Protein AF-A0A7I8J4B1-F1 (afdb_monomer)

Organism: Spirodela intermedia (NCBI:txid51605)

pLDDT: mean 77.95, std 12.02, range [32.44, 88.06]

Sequence (77 aa):
MDCLDFVQNGSRVAAAPGGCCSALKKVVKTEASCLCESFKSSADFGVALNMTRALSLPSSCGISIPFLGDCKSKEKT

Solvent-accessible surface area (backbone atoms only — not comparable to full-atom values): 4606 Å² total; per-residue (Å²): 126,58,53,63,52,41,20,28,58,88,46,84,54,88,66,74,41,73,68,32,42,55,52,48,53,52,46,48,72,72,49,46,79,54,52,52,54,51,58,62,48,28,49,80,76,75,40,62,56,29,62,71,42,50,67,42,45,41,59,75,56,74,44,89,60,89,62,59,66,51,57,76,65,64,86,72,130

InterPro domains:
  IPR000528 Plant non-specific lipid-transfer protein/Par allergen [PR00382] (15-29)
  IPR000528 Plant non-specific lipid-transfer protein/Par allergen [PR00382] (48-65)
  IPR016140 Bifunctional inhibitor/plant lipid transfer protein/seed storage helical domain [PF14368] (2-71)
  IPR016140 Bifunctional inhibitor/plant lipid transfer protein/seed storage helical domain [SM00499] (3-71)
  IPR036312 Bifunctional inhibitor/plant lipid transfer protein/seed storage helical domain superfamily [G3DSA:1.10.110.10] (1-67)
  IPR036312 Bifunctional inhibitor/plant lipid transfer protein/seed storage helical domain superfamily [SSF47699] (1-71)
  IPR043325 Alpha-Amylase Inhibitors (AAI), Lipid Transfer (LT) and Seed Storage (SS) Protein [PTHR33044] (1-71)

Mean predicted aligned error: 6.65 Å

Secondary structure (DSSP, 8-state):
--HHHHHBTT----S--HHHHHHHHHHHHHHSHHHHHHHHHTTTTT--B-HHHHHHHHHHTT---TTHHHHTT----

Foldseek 3Di:
DDQLLQFADPRPDPAGDPVNLVVLVVCLVVCVPCLLVVQVCCVVVVTHTDLVRSLCRCVSSVHDDPCSVVSVVPPDD

Radius of gyration: 11.74 Å; Cα contacts (8 Å, |Δi|>4): 69; chains: 1; bounding box: 26×26×29 Å

Structure (mmCIF, N/CA/C/O backbone):
data_AF-A0A7I8J4B1-F1
#
_entry.id   AF-A0A7I8J4B1-F1
#
loop_
_atom_site.group_PDB
_atom_site.id
_atom_site.type_symbol
_atom_site.label_atom_id
_atom_site.label_alt_id
_atom_site.label_comp_id
_atom_site.label_asym_id
_atom_site.label_entity_id
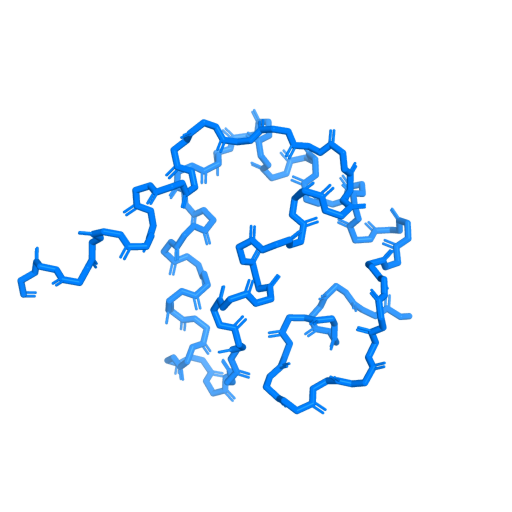_atom_site.label_seq_id
_atom_site.pdbx_PDB_ins_code
_atom_site.Cartn_x
_atom_site.Cartn_y
_atom_site.Cartn_z
_atom_site.occupancy
_atom_site.B_iso_or_equiv
_atom_site.auth_seq_id
_atom_site.auth_comp_id
_atom_site.auth_asym_id
_atom_site.auth_atom_id
_atom_site.pdbx_PDB_model_num
ATOM 1 N N . MET A 1 1 ? -3.538 -2.671 -12.651 1.00 58.59 1 MET A N 1
ATOM 2 C CA . MET A 1 1 ? -2.373 -2.128 -11.925 1.00 58.59 1 MET A CA 1
ATOM 3 C C . MET A 1 1 ? -2.488 -2.595 -10.498 1.00 58.59 1 MET A C 1
ATOM 5 O O . MET A 1 1 ? -3.373 -2.128 -9.783 1.00 58.59 1 MET A O 1
ATOM 9 N N . ASP A 1 2 ? -1.666 -3.569 -10.137 1.00 76.38 2 ASP A N 1
ATOM 10 C CA . ASP A 1 2 ? -1.709 -4.189 -8.823 1.00 76.38 2 ASP A CA 1
ATOM 11 C C . ASP A 1 2 ? -0.969 -3.356 -7.785 1.00 76.38 2 ASP A C 1
ATOM 13 O O . ASP A 1 2 ? 0.010 -2.671 -8.074 1.00 76.38 2 ASP A O 1
ATOM 17 N N . CYS A 1 3 ? -1.446 -3.435 -6.546 1.00 80.12 3 CYS A N 1
ATOM 18 C CA . CYS A 1 3 ? -0.799 -2.799 -5.399 1.00 80.12 3 CYS A CA 1
ATOM 19 C C . CYS A 1 3 ? 0.634 -3.315 -5.216 1.00 80.12 3 CYS A C 1
ATOM 21 O O . CYS A 1 3 ? 1.545 -2.559 -4.881 1.00 80.12 3 CYS A O 1
ATOM 23 N N . LEU A 1 4 ? 0.819 -4.601 -5.522 1.00 82.88 4 LEU A N 1
ATOM 24 C CA . LEU A 1 4 ? 2.094 -5.296 -5.466 1.00 82.88 4 LEU A CA 1
ATOM 25 C C . LEU A 1 4 ? 3.132 -4.704 -6.423 1.00 82.88 4 LEU A C 1
ATOM 27 O O . LEU A 1 4 ? 4.315 -4.678 -6.099 1.00 82.88 4 LEU A O 1
ATOM 31 N N . ASP A 1 5 ? 2.691 -4.191 -7.571 1.00 85.62 5 ASP A N 1
ATOM 32 C CA . ASP A 1 5 ? 3.585 -3.635 -8.582 1.00 85.62 5 ASP A CA 1
ATOM 33 C C . ASP A 1 5 ? 4.291 -2.382 -8.057 1.00 85.62 5 ASP A C 1
ATOM 35 O O . ASP A 1 5 ? 5.468 -2.204 -8.319 1.00 85.62 5 ASP A O 1
ATOM 39 N N . PHE A 1 6 ? 3.638 -1.554 -7.229 1.00 86.88 6 PHE A N 1
ATOM 40 C CA . PHE A 1 6 ? 4.257 -0.363 -6.624 1.00 86.88 6 PHE A CA 1
ATOM 41 C C . PHE A 1 6 ? 5.324 -0.696 -5.574 1.00 86.88 6 PHE A C 1
ATOM 43 O O . PHE A 1 6 ? 6.341 -0.000 -5.475 1.00 86.88 6 PHE A O 1
ATOM 50 N N . VAL A 1 7 ? 5.075 -1.739 -4.778 1.00 86.38 7 VAL A N 1
ATOM 51 C CA . VAL A 1 7 ? 5.921 -2.126 -3.641 1.00 86.38 7 VAL A CA 1
ATOM 52 C C . VAL A 1 7 ? 7.020 -3.115 -4.017 1.00 86.38 7 VAL A C 1
ATOM 54 O O .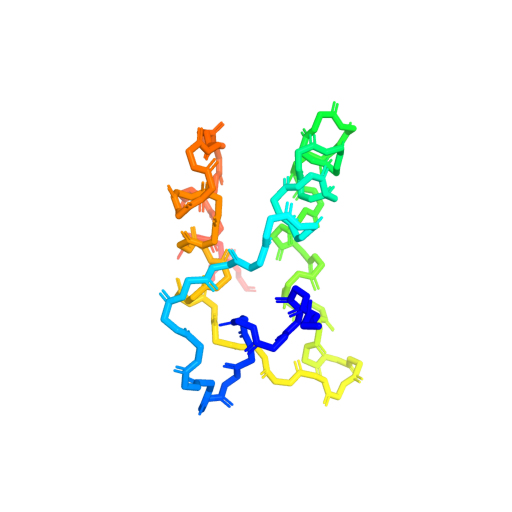 VAL A 1 7 ? 7.930 -3.327 -3.221 1.00 86.38 7 VAL A O 1
ATOM 57 N N . GLN A 1 8 ? 6.972 -3.705 -5.212 1.00 87.75 8 GLN A N 1
ATOM 58 C CA . GLN A 1 8 ? 7.989 -4.633 -5.698 1.00 87.75 8 GLN A CA 1
ATOM 5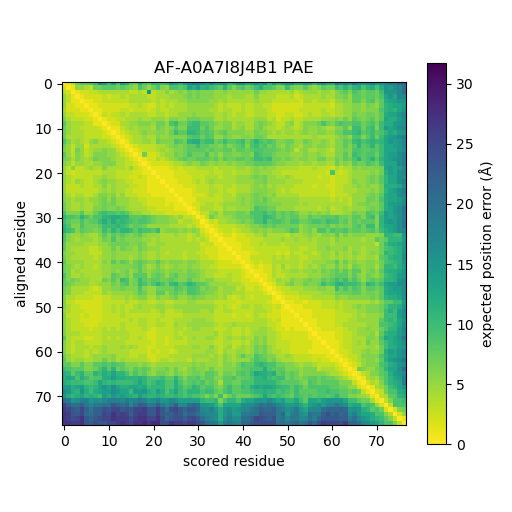9 C C . GLN A 1 8 ? 9.369 -3.988 -5.849 1.00 87.75 8 GLN A C 1
ATOM 61 O O . GLN A 1 8 ? 9.521 -2.798 -6.158 1.00 87.75 8 GLN A O 1
ATOM 66 N N . ASN A 1 9 ? 10.402 -4.806 -5.661 1.00 85.06 9 ASN A N 1
ATOM 67 C CA . ASN A 1 9 ? 11.769 -4.388 -5.912 1.00 85.06 9 ASN A CA 1
ATOM 68 C C . ASN A 1 9 ? 12.011 -4.144 -7.411 1.00 85.06 9 ASN A C 1
ATOM 70 O O . ASN A 1 9 ? 11.656 -4.966 -8.246 1.00 85.06 9 ASN A O 1
ATOM 74 N N . GLY A 1 10 ? 12.606 -2.999 -7.757 1.00 83.31 10 GLY A N 1
ATOM 75 C CA . GLY A 1 10 ? 12.801 -2.589 -9.155 1.00 83.31 10 GLY A CA 1
ATOM 76 C C . GLY A 1 10 ? 11.564 -1.987 -9.837 1.00 83.31 10 GLY A C 1
ATOM 77 O O . GLY A 1 10 ? 11.629 -1.656 -11.023 1.00 83.31 10 GLY A O 1
ATOM 78 N N . SER A 1 11 ? 10.462 -1.793 -9.102 1.00 84.25 11 SER A N 1
ATOM 79 C CA . SER A 1 11 ? 9.260 -1.155 -9.635 1.00 84.25 11 SER A CA 1
ATOM 80 C C . SER A 1 11 ? 9.524 0.247 -10.182 1.00 84.25 11 SER A C 1
ATOM 82 O O . SER A 1 11 ? 10.152 1.092 -9.535 1.00 84.25 11 SER A O 1
ATOM 84 N N . ARG A 1 12 ? 8.964 0.514 -11.366 1.00 85.00 12 ARG A N 1
ATOM 85 C CA . ARG A 1 12 ? 8.956 1.835 -12.015 1.00 85.00 12 ARG A CA 1
ATOM 86 C C . ARG A 1 12 ? 7.673 2.615 -11.746 1.00 85.00 12 ARG A C 1
ATOM 88 O O . ARG A 1 12 ? 7.524 3.735 -12.228 1.00 85.00 12 ARG A O 1
ATOM 95 N N . VAL A 1 13 ? 6.745 2.047 -10.978 1.00 84.81 13 VAL A N 1
ATOM 96 C CA . VAL A 1 13 ? 5.482 2.705 -10.656 1.0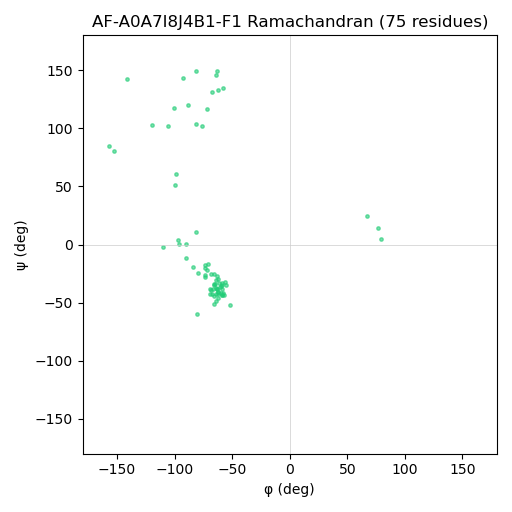0 84.81 13 VAL A CA 1
ATOM 97 C C . VAL A 1 13 ? 5.759 3.837 -9.675 1.00 84.81 13 VAL A C 1
ATOM 99 O O . VAL A 1 13 ? 6.232 3.613 -8.562 1.00 84.81 13 VAL A O 1
ATOM 102 N N . ALA A 1 14 ? 5.495 5.070 -10.099 1.00 79.06 14 ALA A N 1
ATOM 103 C CA . ALA A 1 14 ? 5.746 6.260 -9.288 1.00 79.06 14 ALA A CA 1
ATOM 104 C C . ALA A 1 14 ? 4.653 6.515 -8.236 1.00 79.06 14 ALA A C 1
ATOM 106 O O . ALA A 1 14 ? 4.927 7.139 -7.215 1.00 79.06 14 ALA A O 1
ATOM 107 N N . ALA A 1 15 ? 3.430 6.024 -8.464 1.00 79.19 15 ALA A N 1
ATOM 108 C CA . ALA A 1 15 ? 2.286 6.252 -7.588 1.00 79.19 15 ALA A CA 1
ATOM 109 C C . ALA A 1 15 ? 1.412 5.003 -7.451 1.00 79.19 15 ALA A C 1
ATOM 111 O O . ALA A 1 15 ? 1.179 4.278 -8.418 1.00 79.19 15 ALA A O 1
ATOM 112 N N . ALA A 1 16 ? 0.896 4.779 -6.246 1.00 78.69 16 ALA A N 1
ATOM 113 C CA . ALA A 1 16 ? -0.020 3.685 -5.972 1.00 78.69 16 ALA A CA 1
ATOM 114 C C . ALA A 1 16 ? -1.318 3.831 -6.792 1.00 78.69 16 ALA A C 1
ATOM 116 O O . ALA A 1 16 ? -1.917 4.910 -6.796 1.00 78.69 16 ALA A O 1
ATOM 117 N N . PRO A 1 17 ? -1.806 2.769 -7.457 1.00 81.75 17 PRO A N 1
ATOM 118 C CA . PRO A 1 17 ? -3.090 2.831 -8.144 1.00 81.75 17 PRO A CA 1
ATOM 119 C C . PRO A 1 17 ? -4.234 3.050 -7.139 1.00 81.75 17 PRO A C 1
ATOM 121 O O . PRO A 1 17 ? -4.212 2.514 -6.033 1.00 81.75 17 PRO A O 1
ATOM 124 N N . GLY A 1 18 ? -5.283 3.790 -7.514 1.00 79.44 18 GLY A N 1
ATOM 125 C CA . GLY A 1 18 ? -6.381 4.129 -6.588 1.00 79.44 18 GLY A CA 1
ATOM 126 C C . GLY A 1 18 ? -7.068 2.912 -5.938 1.00 79.44 18 GLY A C 1
ATOM 127 O O . GLY A 1 18 ? -7.465 2.961 -4.770 1.00 79.44 18 GLY A O 1
ATOM 128 N N . GLY A 1 19 ? -7.137 1.783 -6.655 1.00 83.31 19 GLY A N 1
ATOM 129 C CA . GLY A 1 19 ? -7.623 0.508 -6.110 1.00 83.31 19 GLY A CA 1
ATOM 130 C C . GLY A 1 19 ? -6.744 -0.047 -4.981 1.00 83.31 19 GLY A C 1
ATOM 131 O O . GLY A 1 19 ? -7.266 -0.532 -3.978 1.00 83.31 19 GLY A O 1
ATOM 132 N N . CYS A 1 20 ? -5.421 0.113 -5.086 1.00 85.69 20 CYS A N 1
ATOM 133 C CA . CYS A 1 20 ? -4.461 -0.256 -4.042 1.00 85.69 20 CYS A CA 1
ATOM 134 C C . CYS A 1 20 ? -4.662 0.585 -2.779 1.00 85.69 20 CYS A C 1
ATOM 136 O O . CYS A 1 20 ? -4.726 0.029 -1.687 1.00 85.69 20 CYS A O 1
ATOM 138 N N . CYS A 1 21 ? -4.880 1.896 -2.911 1.00 88.06 21 CYS A N 1
ATOM 139 C CA . CYS A 1 21 ? -5.166 2.751 -1.757 1.00 88.06 21 CYS A CA 1
ATOM 140 C C . CYS A 1 21 ? -6.470 2.366 -1.043 1.00 88.06 21 CYS A C 1
ATOM 142 O O . CYS A 1 21 ? -6.528 2.375 0.185 1.00 88.06 21 CYS A O 1
ATOM 144 N N . SER A 1 22 ? -7.509 1.981 -1.790 1.00 87.88 22 SER A N 1
ATOM 145 C CA . SER A 1 22 ? -8.775 1.522 -1.201 1.00 87.88 22 SER A CA 1
ATOM 146 C C . SER A 1 22 ? -8.623 0.194 -0.456 1.00 87.88 22 SER A C 1
ATOM 148 O O . SER A 1 22 ? -9.151 0.045 0.649 1.00 8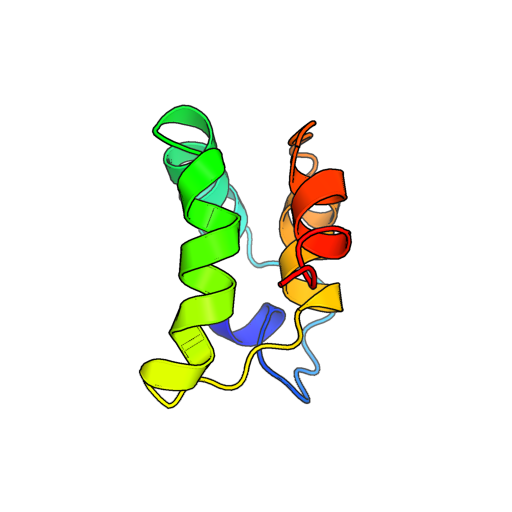7.88 22 SER A O 1
ATOM 150 N N . ALA A 1 23 ? -7.878 -0.754 -1.032 1.00 84.00 23 ALA A N 1
ATOM 151 C CA . ALA A 1 23 ? -7.566 -2.028 -0.390 1.00 84.00 23 ALA A CA 1
ATOM 152 C C . ALA A 1 23 ? -6.721 -1.817 0.874 1.00 84.00 23 ALA A C 1
ATOM 154 O O . ALA A 1 23 ? -7.095 -2.288 1.947 1.00 84.00 23 ALA A O 1
ATOM 155 N N . LEU A 1 24 ? -5.654 -1.020 0.776 1.00 85.62 24 LEU A N 1
ATOM 156 C CA . LEU A 1 24 ? -4.800 -0.667 1.906 1.00 85.62 24 LEU A CA 1
ATOM 157 C C . LEU A 1 24 ? -5.607 -0.009 3.026 1.00 85.62 24 LEU A C 1
ATOM 159 O O . LEU A 1 24 ? -5.466 -0.388 4.179 1.00 85.62 24 LEU A O 1
ATOM 163 N N . LYS A 1 25 ? -6.521 0.911 2.701 1.00 85.69 25 LYS A N 1
ATOM 164 C CA . LYS A 1 25 ? -7.383 1.567 3.693 1.00 85.69 25 LYS A CA 1
ATOM 165 C C . LYS A 1 25 ? -8.275 0.582 4.449 1.00 85.69 25 LYS A C 1
ATOM 167 O O . LYS A 1 25 ? -8.495 0.775 5.642 1.00 85.69 25 LYS A O 1
ATOM 172 N N . LYS A 1 26 ? -8.779 -0.469 3.788 1.00 85.44 26 LYS A N 1
ATOM 173 C CA . LYS A 1 26 ? -9.515 -1.546 4.469 1.00 85.44 26 LYS A CA 1
ATOM 174 C C . LYS A 1 26 ? -8.604 -2.327 5.406 1.00 85.44 26 LYS A C 1
ATOM 176 O O . LYS A 1 26 ? -8.942 -2.445 6.575 1.00 85.44 26 LYS A O 1
ATOM 181 N N . VAL A 1 27 ? -7.452 -2.790 4.917 1.00 83.00 27 VAL A N 1
ATOM 182 C CA . VAL A 1 27 ? -6.501 -3.572 5.726 1.00 83.00 27 VAL A CA 1
ATOM 183 C C . VAL A 1 27 ? -6.043 -2.774 6.940 1.00 83.00 27 VAL A C 1
ATOM 185 O O . VAL A 1 27 ? -6.059 -3.285 8.048 1.00 83.00 27 VAL A O 1
ATOM 188 N N . VAL A 1 28 ? -5.732 -1.492 6.753 1.00 81.94 28 VAL A N 1
ATOM 189 C CA . VAL A 1 28 ? -5.290 -0.607 7.832 1.00 81.94 28 VAL A CA 1
ATOM 190 C C . VAL A 1 28 ? -6.354 -0.413 8.901 1.00 81.94 28 VAL A C 1
ATOM 192 O O . VAL A 1 28 ? -6.038 -0.335 10.085 1.00 81.94 28 VAL A O 1
ATOM 195 N N . LYS A 1 29 ? -7.617 -0.320 8.480 1.00 79.38 29 LYS A N 1
ATOM 196 C CA . LYS A 1 29 ? -8.758 -0.169 9.382 1.00 79.38 29 LYS A CA 1
ATOM 197 C C . LYS A 1 29 ? -9.082 -1.465 10.127 1.00 79.38 29 LYS A C 1
ATOM 199 O O . LYS A 1 29 ? -9.647 -1.395 11.212 1.00 79.38 29 LYS A O 1
ATOM 204 N N . THR A 1 30 ? -8.769 -2.613 9.532 1.00 79.94 30 THR A N 1
ATOM 205 C CA . THR A 1 30 ? -8.955 -3.924 10.155 1.00 79.94 30 THR A CA 1
ATOM 206 C C . THR A 1 30 ? -7.810 -4.232 11.111 1.00 79.94 30 THR A C 1
ATOM 208 O O . THR A 1 30 ? -8.059 -4.394 12.291 1.00 79.94 30 THR A O 1
ATOM 211 N N . GLU A 1 31 ? -6.576 -4.276 10.614 1.00 72.56 31 GLU A N 1
ATOM 212 C CA . GLU A 1 31 ? -5.380 -4.644 11.369 1.00 72.56 31 GLU A CA 1
ATOM 213 C C . GLU A 1 31 ? -4.144 -4.058 10.681 1.00 72.56 31 GLU A C 1
ATOM 215 O O . GLU A 1 31 ? -3.469 -4.720 9.886 1.00 72.56 31 GLU A O 1
ATOM 220 N N . ALA A 1 32 ? -3.813 -2.797 10.965 1.00 71.12 32 ALA A N 1
ATOM 221 C CA . ALA A 1 32 ? -2.594 -2.242 10.390 1.00 71.12 32 ALA A CA 1
ATOM 222 C C . ALA A 1 32 ? -1.327 -2.909 10.975 1.00 71.12 32 ALA A C 1
ATOM 224 O O . ALA A 1 32 ? -0.316 -2.975 10.281 1.00 71.12 32 ALA A O 1
ATOM 225 N N . SER A 1 33 ? -1.365 -3.470 12.191 1.00 70.75 33 SER A N 1
ATOM 226 C CA . SER A 1 33 ? -0.208 -4.109 12.846 1.00 70.75 33 SER A CA 1
ATOM 227 C C . SER A 1 33 ? 0.361 -5.266 12.014 1.00 70.75 33 SER A C 1
ATOM 229 O O . SER A 1 33 ? 1.577 -5.405 11.882 1.00 70.75 33 SER A O 1
ATOM 231 N N . CYS A 1 34 ? -0.521 -6.039 11.367 1.00 76.94 34 CYS A N 1
ATOM 232 C CA . CYS A 1 34 ? -0.148 -7.157 10.498 1.00 76.94 34 CYS A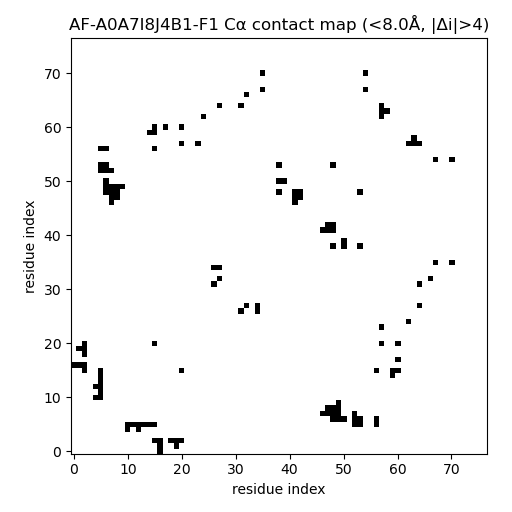 CA 1
ATOM 233 C C . CYS A 1 34 ? 0.442 -6.730 9.148 1.00 76.94 34 CYS A C 1
ATOM 235 O O . CYS A 1 34 ? 1.092 -7.547 8.498 1.00 76.94 34 CYS A O 1
ATOM 237 N N . LEU A 1 35 ? 0.258 -5.481 8.696 1.00 78.31 35 LEU A N 1
ATOM 238 C CA . LEU A 1 35 ? 0.774 -5.039 7.389 1.00 78.31 35 LEU A CA 1
ATOM 239 C C . LEU A 1 35 ? 2.299 -5.118 7.328 1.00 78.31 35 LEU A C 1
ATOM 241 O O . LEU A 1 35 ? 2.8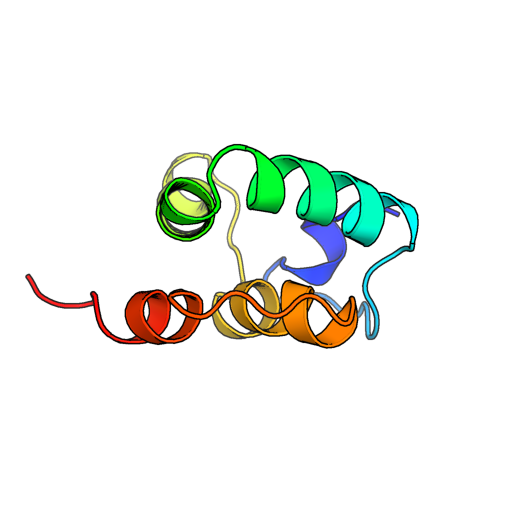53 -5.562 6.327 1.00 78.31 35 LEU A O 1
ATOM 245 N N . CYS A 1 36 ? 2.974 -4.726 8.408 1.00 79.31 36 CYS A N 1
ATOM 246 C CA . CYS A 1 36 ? 4.430 -4.786 8.487 1.00 79.31 36 CYS A CA 1
ATOM 247 C C . CYS A 1 36 ? 4.953 -6.225 8.370 1.00 79.31 36 CYS A C 1
ATOM 249 O O . CYS A 1 36 ? 5.888 -6.499 7.616 1.00 79.31 36 CYS A O 1
ATOM 251 N N . GLU A 1 37 ? 4.327 -7.150 9.098 1.00 79.94 37 GLU A N 1
ATOM 252 C CA . GLU A 1 37 ? 4.703 -8.562 9.080 1.00 79.94 37 GLU A CA 1
ATOM 253 C C . GLU A 1 37 ? 4.371 -9.210 7.734 1.00 79.94 37 GLU A C 1
ATOM 255 O O . GLU A 1 37 ? 5.198 -9.923 7.176 1.00 79.94 37 GLU A O 1
ATOM 260 N N . SER A 1 38 ? 3.227 -8.855 7.143 1.00 80.69 38 SER A N 1
ATOM 261 C CA . SER A 1 38 ? 2.832 -9.294 5.800 1.00 80.69 38 SER A CA 1
ATOM 262 C C . SER A 1 38 ? 3.864 -8.876 4.751 1.00 80.69 38 SER A C 1
ATOM 264 O O . SER A 1 38 ? 4.256 -9.682 3.907 1.00 80.69 38 SER A O 1
ATOM 266 N N . PHE A 1 39 ? 4.361 -7.635 4.817 1.00 81.81 39 PHE A N 1
ATOM 267 C CA . PHE A 1 39 ? 5.409 -7.170 3.907 1.00 81.81 39 PHE A CA 1
ATOM 268 C C . PHE A 1 39 ? 6.744 -7.884 4.132 1.00 81.81 39 PHE A C 1
ATOM 270 O O . PHE A 1 39 ? 7.417 -8.215 3.160 1.00 81.81 39 PHE A O 1
ATOM 277 N N . LYS A 1 40 ? 7.122 -8.172 5.384 1.00 80.88 40 LYS A N 1
ATOM 278 C CA . LYS A 1 40 ? 8.329 -8.960 5.694 1.00 80.88 40 LYS A CA 1
ATOM 279 C C . LYS A 1 40 ? 8.222 -10.402 5.211 1.00 80.88 40 LYS A C 1
ATOM 281 O O . LYS A 1 40 ? 9.148 -10.906 4.587 1.00 80.88 40 LYS A O 1
ATOM 286 N N . SER A 1 41 ? 7.078 -11.033 5.449 1.00 84.25 41 SER A N 1
ATOM 287 C CA . SER A 1 41 ? 6.801 -12.408 5.042 1.00 84.25 41 SER A CA 1
ATOM 288 C C . SER A 1 41 ? 6.630 -12.539 3.525 1.00 84.25 41 SER A C 1
ATOM 290 O O . SER A 1 41 ? 6.803 -13.621 2.984 1.00 84.25 41 SER A O 1
ATOM 292 N N . SER A 1 42 ? 6.409 -11.441 2.793 1.00 82.81 42 SER A N 1
ATOM 293 C CA . SER A 1 42 ? 6.319 -11.468 1.323 1.00 82.81 42 SER A CA 1
ATOM 294 C C . SER A 1 42 ? 7.554 -12.094 0.662 1.00 82.81 42 SER A C 1
ATOM 296 O O . SER A 1 42 ? 7.414 -12.806 -0.330 1.00 82.81 42 SER A O 1
ATOM 298 N N . ALA A 1 43 ? 8.745 -11.892 1.239 1.00 81.50 43 ALA A N 1
ATOM 299 C CA . ALA A 1 43 ? 9.975 -12.517 0.756 1.00 81.50 43 ALA A CA 1
ATOM 300 C C . ALA A 1 43 ? 9.960 -14.049 0.905 1.00 81.50 43 ALA A C 1
ATOM 302 O O . ALA A 1 43 ? 10.477 -14.744 0.034 1.00 81.50 43 ALA A O 1
ATOM 303 N N . ASP A 1 44 ? 9.322 -14.563 1.959 1.00 85.56 44 ASP A N 1
ATOM 304 C CA . ASP A 1 44 ? 9.138 -15.999 2.205 1.00 85.56 44 ASP A CA 1
ATOM 305 C C . ASP A 1 44 ? 8.235 -16.638 1.136 1.00 85.56 44 ASP A C 1
ATOM 307 O O . ASP A 1 44 ? 8.495 -17.735 0.650 1.00 85.56 44 ASP A O 1
ATOM 311 N N . PHE A 1 45 ? 7.246 -15.883 0.648 1.00 82.75 45 PHE A N 1
ATOM 312 C CA . PHE A 1 45 ? 6.377 -16.276 -0.467 1.00 82.75 45 PHE A CA 1
ATOM 313 C C . PHE A 1 45 ? 6.997 -16.048 -1.861 1.00 82.75 45 PHE A C 1
ATOM 315 O O . PHE A 1 45 ? 6.295 -16.125 -2.870 1.00 82.75 45 PHE A O 1
ATOM 322 N N . GLY A 1 46 ? 8.299 -15.746 -1.949 1.00 81.75 46 GLY A N 1
ATOM 323 C CA . GLY A 1 46 ? 8.997 -15.508 -3.218 1.00 81.75 46 GLY A CA 1
ATOM 324 C C . GLY A 1 46 ? 8.720 -14.138 -3.845 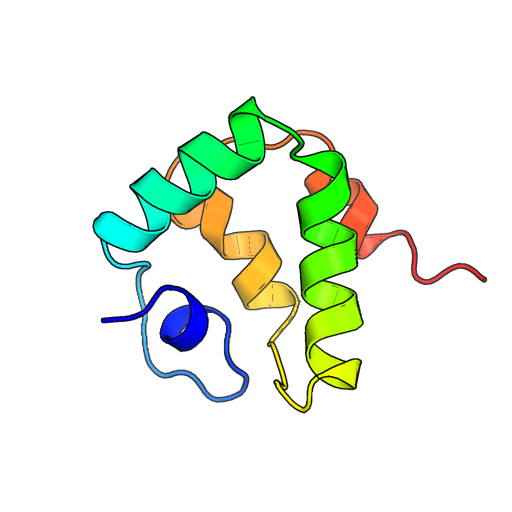1.00 81.75 46 GLY A C 1
ATOM 325 O O . GLY A 1 46 ? 9.049 -13.909 -5.009 1.00 81.75 46 GLY A O 1
ATOM 326 N N . VAL A 1 47 ? 8.133 -13.207 -3.087 1.00 84.31 47 VAL A N 1
ATOM 327 C CA . VAL A 1 47 ? 7.841 -11.847 -3.540 1.00 84.31 47 VAL A CA 1
ATOM 328 C C . VAL A 1 47 ? 8.820 -10.866 -2.902 1.00 84.31 47 VAL A C 1
ATOM 330 O O . VAL A 1 47 ? 8.683 -10.448 -1.752 1.00 84.31 47 VAL A O 1
ATOM 333 N N . ALA A 1 48 ? 9.813 -10.444 -3.682 1.00 84.69 48 ALA A N 1
ATOM 334 C CA . ALA A 1 48 ? 10.791 -9.459 -3.238 1.00 84.69 48 ALA A CA 1
ATOM 335 C C . ALA A 1 48 ? 10.188 -8.044 -3.249 1.00 84.69 48 ALA A C 1
ATOM 337 O O . ALA A 1 48 ? 10.073 -7.395 -4.295 1.00 84.69 48 ALA A O 1
ATOM 338 N N . LEU A 1 49 ? 9.818 -7.550 -2.070 1.00 87.00 49 LEU A N 1
ATOM 339 C CA . LEU A 1 49 ? 9.322 -6.190 -1.891 1.00 87.00 49 LEU A CA 1
ATOM 340 C C . LEU A 1 49 ? 10.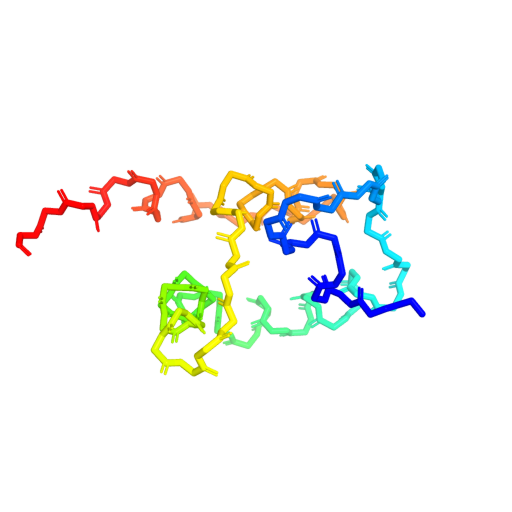446 -5.222 -1.534 1.00 87.00 49 LEU A C 1
ATOM 342 O O . LEU A 1 49 ? 11.353 -5.526 -0.762 1.00 87.00 49 LEU A O 1
ATOM 346 N N . ASN A 1 50 ? 10.353 -4.008 -2.060 1.00 88.00 50 ASN A N 1
ATOM 347 C CA . ASN A 1 50 ? 11.147 -2.893 -1.588 1.00 88.00 50 ASN A CA 1
ATOM 348 C C . ASN A 1 50 ? 10.473 -2.318 -0.340 1.00 88.00 50 ASN A C 1
ATOM 350 O O . ASN A 1 50 ? 9.476 -1.597 -0.431 1.00 88.00 50 ASN A O 1
ATOM 354 N N . MET A 1 51 ? 11.033 -2.628 0.828 1.00 83.50 51 MET A N 1
ATOM 355 C CA . MET A 1 51 ? 10.436 -2.248 2.107 1.00 83.50 51 MET A CA 1
ATOM 356 C C . MET A 1 51 ? 10.270 -0.727 2.244 1.00 83.50 51 MET A C 1
ATOM 358 O O . MET A 1 51 ? 9.269 -0.256 2.769 1.00 83.50 51 MET A O 1
ATOM 362 N N . THR A 1 52 ? 11.179 0.068 1.674 1.00 84.31 52 THR A N 1
ATOM 363 C CA . THR A 1 52 ? 11.049 1.533 1.643 1.00 84.31 52 THR A CA 1
ATOM 364 C C . THR A 1 52 ? 9.815 1.980 0.857 1.00 84.31 52 THR A C 1
ATOM 366 O O . THR A 1 52 ? 9.086 2.863 1.306 1.00 84.31 52 THR A O 1
ATOM 369 N N . ARG A 1 53 ? 9.536 1.353 -0.294 1.00 86.44 53 ARG A N 1
ATOM 370 C CA . ARG A 1 53 ? 8.327 1.633 -1.086 1.00 86.44 53 ARG A CA 1
ATOM 371 C C . ARG A 1 53 ? 7.064 1.137 -0.390 1.00 86.44 53 ARG A C 1
ATOM 373 O O . ARG A 1 53 ? 6.089 1.879 -0.344 1.00 86.44 53 ARG A O 1
ATOM 380 N N . ALA A 1 54 ? 7.093 -0.057 0.202 1.00 85.25 54 ALA A N 1
ATOM 381 C CA . ALA A 1 54 ? 5.981 -0.595 0.989 1.00 85.25 54 ALA A CA 1
ATOM 382 C C . ALA A 1 54 ? 5.599 0.324 2.159 1.00 85.25 54 ALA A C 1
ATOM 384 O O . ALA A 1 54 ? 4.420 0.596 2.375 1.00 85.25 54 ALA A O 1
ATOM 385 N N . LEU A 1 55 ? 6.593 0.884 2.850 1.00 82.81 55 LEU A N 1
ATOM 386 C CA . LEU A 1 55 ? 6.374 1.839 3.936 1.00 82.81 55 LEU A CA 1
ATOM 387 C C . LEU A 1 55 ? 5.931 3.225 3.446 1.00 82.81 55 LEU A C 1
ATOM 389 O O . LEU A 1 55 ? 5.246 3.941 4.170 1.00 82.81 55 LEU A O 1
ATOM 393 N N . SER A 1 56 ? 6.287 3.607 2.217 1.00 84.00 56 SER A N 1
ATOM 394 C CA . SER A 1 56 ? 5.853 4.874 1.616 1.00 84.00 56 SER A CA 1
ATOM 395 C C . SER A 1 56 ? 4.471 4.801 0.960 1.00 84.00 56 SER A C 1
ATOM 397 O O . SER A 1 56 ? 3.852 5.840 0.743 1.00 84.00 56 SER A O 1
ATOM 399 N N . LEU A 1 57 ? 3.979 3.600 0.644 1.00 84.62 57 LEU A N 1
ATOM 400 C CA . LEU A 1 57 ? 2.668 3.354 0.044 1.00 84.62 57 LEU A CA 1
ATOM 401 C C . LEU A 1 57 ? 1.510 4.036 0.805 1.00 84.62 57 LEU A C 1
ATOM 403 O O . LEU A 1 57 ? 0.744 4.764 0.171 1.00 84.62 57 LEU A O 1
ATOM 407 N N . PRO A 1 58 ? 1.364 3.868 2.134 1.00 83.75 58 PRO A N 1
ATOM 408 C CA . PRO A 1 58 ? 0.311 4.547 2.885 1.00 83.75 58 PRO A CA 1
ATOM 409 C C . PRO A 1 58 ? 0.419 6.068 2.795 1.00 83.75 58 PRO A C 1
ATOM 411 O O . PRO A 1 58 ? -0.590 6.718 2.531 1.00 83.75 58 PRO A O 1
ATOM 414 N N . SER A 1 59 ? 1.629 6.627 2.881 1.00 83.25 59 SER A N 1
ATOM 415 C CA . SER A 1 59 ? 1.854 8.065 2.698 1.00 83.25 59 SER A CA 1
ATOM 416 C C . SER A 1 59 ? 1.468 8.539 1.293 1.00 83.25 59 SER A C 1
ATOM 418 O O . SER A 1 59 ? 0.804 9.563 1.161 1.00 83.25 59 SER A O 1
ATOM 420 N N . SER A 1 60 ? 1.788 7.769 0.245 1.00 84.50 60 SER A N 1
ATOM 421 C CA . SER A 1 60 ? 1.347 8.048 -1.133 1.00 84.50 60 SER A CA 1
ATOM 422 C C . SER A 1 60 ? -0.172 7.984 -1.302 1.00 84.50 60 SER A C 1
ATOM 424 O O . SER A 1 60 ? -0.717 8.656 -2.172 1.00 84.50 60 SER A O 1
ATOM 426 N N . CYS A 1 61 ? -0.860 7.206 -0.469 1.00 86.56 61 CYS A N 1
ATOM 427 C CA . CYS A 1 61 ? -2.317 7.121 -0.433 1.00 86.56 61 CYS A CA 1
ATOM 428 C C . CYS A 1 61 ? -2.972 8.134 0.526 1.00 86.56 61 CYS A C 1
ATOM 430 O O . CYS A 1 61 ? -4.196 8.119 0.668 1.00 86.56 61 CYS A O 1
ATOM 432 N N . GLY A 1 62 ? -2.193 8.980 1.214 1.00 85.50 62 GLY A N 1
ATOM 433 C CA . GLY A 1 62 ? -2.702 9.902 2.237 1.00 85.50 62 GLY A CA 1
ATOM 434 C C . GLY A 1 62 ? -3.241 9.200 3.490 1.00 85.50 62 GLY A C 1
ATOM 435 O O . GLY A 1 62 ? -4.102 9.734 4.187 1.00 85.50 62 GLY A O 1
ATOM 436 N N . ILE A 1 63 ? -2.777 7.980 3.763 1.00 84.69 63 ILE A N 1
ATOM 437 C CA . ILE A 1 63 ? -3.151 7.178 4.927 1.00 84.69 63 ILE A CA 1
ATOM 438 C C . ILE A 1 63 ? -2.035 7.311 5.961 1.00 84.69 63 ILE A C 1
ATOM 440 O O . ILE A 1 63 ? -0.903 6.901 5.720 1.00 84.69 63 ILE A O 1
ATOM 444 N N . SER A 1 64 ? -2.358 7.861 7.129 1.00 79.75 64 SER A N 1
ATOM 445 C CA . SER A 1 64 ? -1.422 7.908 8.252 1.00 79.75 64 SER A CA 1
ATOM 446 C C . SER A 1 64 ? -1.548 6.633 9.080 1.00 79.75 64 SER A C 1
ATOM 448 O O . SER A 1 64 ? -2.628 6.328 9.588 1.00 79.75 64 SER A O 1
ATOM 450 N N . ILE A 1 65 ? -0.451 5.885 9.199 1.00 76.69 65 ILE A N 1
ATOM 451 C CA . ILE A 1 65 ? -0.364 4.688 10.038 1.00 76.69 65 ILE A CA 1
ATOM 452 C C . ILE A 1 65 ? 0.735 4.954 11.069 1.00 76.69 65 ILE A C 1
ATOM 454 O O . ILE A 1 65 ? 1.916 4.902 10.720 1.00 76.69 65 ILE A O 1
ATOM 458 N N . PRO A 1 66 ? 0.381 5.271 12.324 1.00 68.50 66 PRO A N 1
ATOM 459 C CA . PRO A 1 66 ? 1.333 5.802 13.299 1.00 68.50 66 PRO A CA 1
ATOM 460 C C . PRO A 1 66 ? 2.480 4.836 13.627 1.00 68.50 66 PRO A C 1
ATOM 462 O O . PRO A 1 66 ? 3.594 5.276 13.874 1.00 68.50 66 PRO A O 1
ATOM 465 N N . PHE A 1 67 ? 2.239 3.529 13.554 1.00 69.62 67 PHE A N 1
ATOM 466 C CA . PHE A 1 67 ? 3.219 2.493 13.893 1.00 69.62 67 PHE A CA 1
ATOM 467 C C . PHE A 1 67 ? 3.975 1.923 12.685 1.00 69.62 67 PHE A C 1
ATOM 469 O O . PHE A 1 67 ? 4.779 1.000 12.814 1.00 69.62 67 PHE A O 1
ATOM 476 N N . LEU A 1 68 ? 3.750 2.451 11.476 1.00 66.88 68 LEU A N 1
ATOM 477 C CA . LEU A 1 68 ? 4.575 2.052 10.334 1.00 66.88 68 LEU A CA 1
ATOM 478 C C . LEU A 1 68 ? 6.035 2.496 10.509 1.00 66.88 68 LEU A C 1
ATOM 480 O O . LEU A 1 68 ? 6.939 1.868 9.961 1.00 66.88 68 LEU A O 1
ATOM 484 N N . GLY A 1 69 ? 6.268 3.547 11.303 1.00 62.00 69 GLY A N 1
ATOM 485 C CA . GLY A 1 69 ? 7.606 3.958 11.727 1.00 62.00 69 GLY A CA 1
ATOM 486 C C . GLY A 1 69 ? 8.332 2.861 12.510 1.00 62.00 69 GLY A C 1
ATOM 487 O O . GLY A 1 69 ? 9.526 2.651 12.302 1.00 62.00 69 GLY A O 1
ATOM 488 N N . ASP A 1 70 ? 7.606 2.084 13.318 1.00 63.59 70 ASP A N 1
ATOM 489 C CA . ASP A 1 70 ? 8.153 0.953 14.075 1.00 63.59 70 ASP A CA 1
ATOM 490 C C . ASP A 1 70 ? 8.505 -0.244 13.186 1.00 63.59 70 ASP A C 1
ATOM 492 O O . ASP A 1 70 ? 9.372 -1.048 13.534 1.00 63.59 70 ASP A O 1
ATOM 496 N N . CYS A 1 71 ? 7.908 -0.336 11.994 1.00 65.44 71 CYS A N 1
ATOM 497 C CA . CYS A 1 71 ? 8.250 -1.359 11.009 1.00 65.44 71 CYS A CA 1
ATOM 498 C C . CYS A 1 71 ? 9.694 -1.212 10.498 1.00 65.44 71 CYS A C 1
ATOM 500 O O . CYS A 1 71 ? 10.358 -2.209 10.213 1.00 65.44 71 CYS A O 1
ATOM 502 N N . LYS A 1 72 ? 10.206 0.028 10.466 1.00 55.34 72 LYS A N 1
ATOM 503 C CA . LYS A 1 72 ? 11.607 0.349 10.154 1.00 55.34 72 LYS A CA 1
ATOM 504 C C . LYS A 1 72 ? 12.573 0.001 11.296 1.00 55.34 72 LYS A C 1
ATOM 506 O O . LYS A 1 72 ? 13.764 -0.141 11.048 1.00 55.34 72 LYS A O 1
ATOM 511 N N . SER A 1 73 ? 12.057 -0.143 12.519 1.00 47.47 73 SER A N 1
ATOM 512 C CA . SER A 1 73 ? 12.835 -0.269 13.764 1.00 47.47 73 SER A CA 1
ATOM 513 C C . SER A 1 73 ? 12.773 -1.663 14.400 1.00 47.47 73 SER A C 1
ATOM 515 O O . SER A 1 73 ? 13.437 -1.920 15.402 1.00 47.47 73 SER A O 1
ATOM 517 N N . LYS A 1 74 ? 12.014 -2.597 13.820 1.00 45.41 74 LYS A N 1
ATOM 518 C CA . LYS A 1 74 ? 12.016 -4.016 14.206 1.00 45.41 74 LYS A CA 1
ATOM 519 C C . LYS A 1 74 ? 12.880 -4.843 13.248 1.00 45.41 74 LYS A C 1
ATOM 521 O O . LYS A 1 74 ? 12.427 -5.854 12.727 1.00 45.41 74 LYS A O 1
ATOM 526 N N . GLU A 1 75 ? 14.116 -4.418 13.017 1.00 46.88 75 GLU A N 1
ATOM 527 C CA . GLU A 1 75 ? 15.237 -5.331 12.740 1.00 46.88 75 GLU A CA 1
ATOM 528 C C . GLU A 1 75 ? 16.014 -5.507 14.054 1.00 46.88 75 GLU A C 1
ATOM 530 O O . GLU A 1 75 ? 17.145 -5.066 14.222 1.00 46.88 75 GLU A O 1
ATOM 535 N N . LYS A 1 76 ? 15.322 -6.030 15.069 1.00 32.44 76 LYS A N 1
ATOM 536 C CA . LYS A 1 76 ? 15.921 -6.368 16.360 1.00 32.44 76 LYS A CA 1
ATOM 537 C C . LYS A 1 76 ? 15.108 -7.496 16.991 1.00 32.44 76 LYS A C 1
ATOM 539 O O . LYS A 1 76 ? 14.192 -7.232 17.767 1.00 32.44 76 LYS A O 1
ATOM 544 N N . THR A 1 77 ? 15.331 -8.734 16.570 1.00 33.25 77 THR A N 1
ATOM 545 C CA . THR A 1 77 ? 16.430 -9.561 17.079 1.00 33.25 77 THR A CA 1
ATOM 546 C C . THR A 1 77 ? 16.644 -10.768 16.181 1.00 33.25 77 THR A C 1
ATOM 548 O O . THR A 1 77 ? 15.689 -11.111 15.450 1.00 33.25 77 THR A O 1
#